Protein AF-A0A6A8GFD3-F1 (afdb_monomer_lite)

Radius of gyration: 11.31 Å; chains: 1; bounding box: 27×24×31 Å

Foldseek 3Di:
DKKWKWFDDPNDIHTQFMDDQQRTPTGPDPCSVVVVVVLVVDPQQDRSNDPVSNQVVQPDPTMGMDDDDD

Organism: NCBI:txid2666140

pLDDT: mean 88.67, std 4.86, range [58.5, 94.0]

Secondary structure (DSSP, 8-state):
-EEEEEEEETTEEEEEEEEETTEEEEE-STTHHHHHHHHHTSTTSPPTT-HHHHHHHH-SSSEEEEE---

Sequence (70 aa):
MRILFQMYHAGELHDLGIIEDGDVVESIEDGFEDWVRLELSHHTTPDLDDAEGILEAYEGPNLIAKIVDE

Structure (mmCIF, N/CA/C/O backbone):
data_AF-A0A6A8GFD3-F1
#
_entry.id   AF-A0A6A8GFD3-F1
#
loop_
_atom_site.group_PDB
_atom_site.id
_atom_site.type_symbol
_atom_site.label_atom_id
_atom_site.label_alt_id
_atom_site.label_comp_id
_atom_site.label_asym_id
_atom_site.label_entity_id
_atom_site.label_seq_id
_atom_site.pdbx_PDB_ins_code
_atom_site.Cartn_x
_atom_site.Cartn_y
_atom_site.Cartn_z
_atom_site.occupancy
_atom_site.B_iso_or_equiv
_atom_site.auth_seq_id
_atom_site.auth_comp_id
_atom_site.auth_asym_id
_atom_site.auth_atom_id
_atom_site.pdbx_PDB_model_num
ATOM 1 N N . MET A 1 1 ? -14.330 1.157 5.510 1.00 82.25 1 MET A N 1
ATOM 2 C CA . MET A 1 1 ? -13.781 1.823 4.299 1.00 82.25 1 MET A CA 1
ATOM 3 C C . MET A 1 1 ? -12.790 0.877 3.651 1.00 82.25 1 MET A C 1
ATOM 5 O O . MET A 1 1 ? -12.000 0.299 4.384 1.00 82.25 1 MET A O 1
ATOM 9 N N . ARG A 1 2 ? -12.817 0.711 2.320 1.00 90.62 2 ARG A N 1
ATOM 10 C CA . ARG A 1 2 ? -11.895 -0.197 1.618 1.00 90.62 2 ARG A CA 1
ATOM 11 C C . ARG A 1 2 ? -10.916 0.541 0.721 1.00 90.62 2 ARG A C 1
ATOM 13 O O . ARG A 1 2 ? -11.346 1.326 -0.126 1.00 90.62 2 ARG A O 1
ATOM 20 N N . ILE A 1 3 ? -9.629 0.235 0.870 1.00 91.94 3 ILE A N 1
ATOM 21 C CA . ILE A 1 3 ? -8.541 0.785 0.059 1.00 91.94 3 ILE A CA 1
ATOM 22 C C . ILE A 1 3 ? -7.845 -0.355 -0.683 1.00 91.94 3 ILE A C 1
ATOM 24 O O . ILE A 1 3 ? -7.353 -1.296 -0.066 1.00 91.94 3 ILE A O 1
ATOM 28 N N . LEU A 1 4 ? -7.793 -0.253 -2.009 1.00 93.88 4 LEU A N 1
ATOM 29 C CA . LEU A 1 4 ? -7.036 -1.147 -2.880 1.00 93.88 4 LEU A CA 1
ATOM 30 C C . LEU A 1 4 ? -5.683 -0.511 -3.204 1.00 93.88 4 LEU A C 1
ATOM 32 O O . LEU A 1 4 ? -5.626 0.612 -3.712 1.00 93.88 4 LEU A O 1
ATOM 36 N N . PHE A 1 5 ? -4.612 -1.258 -2.951 1.00 93.75 5 PHE A N 1
ATOM 37 C CA . PHE A 1 5 ? -3.258 -0.912 -3.365 1.00 93.75 5 PHE A CA 1
ATOM 38 C C . PHE A 1 5 ? -2.948 -1.551 -4.713 1.00 93.75 5 PHE A C 1
ATOM 40 O O . PHE A 1 5 ? -3.140 -2.754 -4.900 1.00 93.75 5 PHE A O 1
ATOM 47 N N . GLN A 1 6 ? -2.452 -0.748 -5.648 1.00 94.00 6 GLN A N 1
ATOM 48 C CA . GLN A 1 6 ? -2.066 -1.194 -6.980 1.00 94.00 6 GLN A CA 1
ATOM 49 C C . GLN A 1 6 ? -0.661 -0.715 -7.328 1.00 94.00 6 GLN A C 1
ATOM 51 O O . GLN A 1 6 ? -0.297 0.425 -7.040 1.00 94.00 6 GLN A O 1
ATOM 56 N N . MET A 1 7 ? 0.105 -1.553 -8.019 1.00 93.69 7 MET A N 1
ATOM 57 C CA . MET A 1 7 ? 1.375 -1.174 -8.622 1.00 93.69 7 MET A CA 1
ATOM 58 C C . MET A 1 7 ? 1.200 -0.941 -10.120 1.00 93.69 7 MET A C 1
ATOM 60 O O . MET A 1 7 ? 0.695 -1.805 -10.833 1.00 93.69 7 MET A O 1
ATOM 64 N N . TYR A 1 8 ? 1.662 0.201 -10.619 1.00 91.94 8 TYR A N 1
ATOM 65 C CA . TYR A 1 8 ? 1.840 0.415 -12.047 1.00 91.94 8 TYR A CA 1
ATOM 66 C C . TYR A 1 8 ? 3.227 -0.067 -12.469 1.00 91.94 8 TYR A C 1
ATOM 68 O O . TYR A 1 8 ? 4.250 0.485 -12.059 1.00 91.94 8 TYR A O 1
ATOM 76 N N . HIS A 1 9 ? 3.267 -1.101 -13.303 1.00 90.62 9 HIS A N 1
ATOM 77 C CA . HIS A 1 9 ? 4.508 -1.672 -13.805 1.00 90.62 9 HIS A CA 1
ATOM 78 C C . HIS A 1 9 ? 4.325 -2.165 -15.243 1.00 90.62 9 HIS A C 1
ATOM 80 O O . HIS A 1 9 ? 3.296 -2.718 -15.606 1.00 90.62 9 HIS A O 1
ATOM 86 N N . ALA A 1 10 ? 5.329 -1.930 -16.094 1.00 90.94 10 ALA A N 1
ATOM 87 C CA . ALA A 1 10 ? 5.344 -2.372 -17.494 1.00 90.94 10 ALA A CA 1
ATOM 88 C C . ALA A 1 10 ? 4.131 -1.944 -18.359 1.00 90.94 10 ALA A C 1
ATOM 90 O O . ALA A 1 10 ? 3.876 -2.547 -19.398 1.00 90.94 10 ALA A O 1
ATOM 91 N N . GLY A 1 11 ? 3.430 -0.866 -17.990 1.00 91.06 11 GLY A N 1
ATOM 92 C CA . GLY A 1 11 ? 2.243 -0.397 -18.714 1.00 91.06 11 GLY A CA 1
ATOM 93 C C . GLY A 1 11 ? 0.919 -0.959 -18.194 1.00 91.06 11 GLY A C 1
ATOM 94 O O . GLY A 1 11 ? -0.127 -0.632 -18.752 1.00 91.06 11 GLY A O 1
ATOM 95 N N . GLU A 1 12 ? 0.955 -1.773 -17.139 1.00 92.00 12 GLU A N 1
ATOM 96 C CA . GLU A 1 12 ? -0.205 -2.438 -16.551 1.00 92.00 12 GLU A CA 1
ATOM 97 C C . GLU A 1 12 ? -0.339 -2.089 -15.061 1.00 92.00 12 GLU A C 1
ATOM 99 O O . GLU A 1 12 ? 0.642 -1.772 -14.384 1.00 92.00 12 GLU A O 1
ATOM 104 N N . LEU A 1 13 ? -1.578 -2.105 -14.561 1.00 91.56 13 LEU A N 1
ATOM 105 C CA . LEU A 1 13 ? -1.877 -1.996 -13.133 1.00 91.56 13 LEU A CA 1
ATOM 106 C C . LEU A 1 13 ? -2.041 -3.400 -12.556 1.00 91.56 13 LEU A C 1
ATOM 108 O O . LEU A 1 13 ? -2.827 -4.193 -13.075 1.00 91.56 13 LEU A O 1
ATOM 112 N N . HIS A 1 14 ? -1.328 -3.671 -11.472 1.00 92.00 14 HIS A N 1
ATOM 113 C CA . HIS A 1 14 ? -1.384 -4.922 -10.731 1.00 92.00 14 HIS A CA 1
ATOM 114 C C . HIS A 1 14 ? -1.939 -4.667 -9.339 1.00 92.00 14 HIS A C 1
ATOM 116 O O . HIS A 1 14 ? -1.431 -3.808 -8.624 1.00 92.00 14 HIS A O 1
ATOM 122 N N . ASP A 1 15 ? -2.965 -5.414 -8.954 1.00 93.19 15 ASP A N 1
ATOM 123 C CA . ASP A 1 15 ? -3.523 -5.348 -7.608 1.00 93.19 15 ASP A CA 1
ATOM 124 C C . ASP A 1 15 ? -2.574 -6.046 -6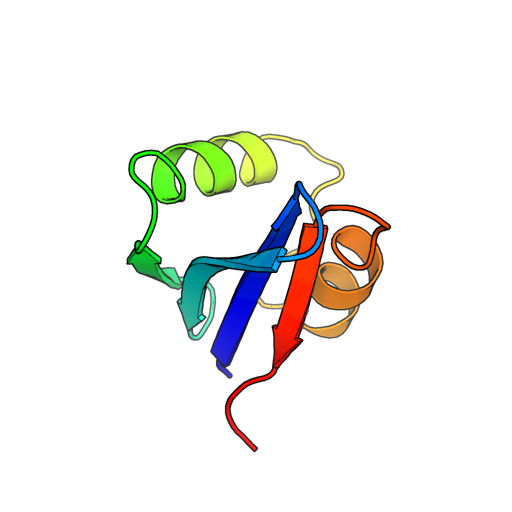.627 1.00 93.19 15 ASP A C 1
ATOM 126 O O . ASP A 1 15 ? -2.136 -7.169 -6.874 1.00 93.19 15 ASP A O 1
ATOM 130 N N . LEU A 1 16 ? -2.247 -5.372 -5.524 1.00 93.06 16 LEU A N 1
ATOM 131 C CA . LEU A 1 16 ? -1.355 -5.890 -4.483 1.00 93.06 16 LEU A CA 1
ATOM 132 C C . LEU A 1 16 ? -2.153 -6.485 -3.320 1.00 93.06 16 LEU A C 1
ATOM 134 O O . LEU A 1 16 ? -1.864 -7.587 -2.853 1.00 93.06 16 LEU A O 1
ATOM 138 N N . GLY A 1 17 ? -3.189 -5.772 -2.883 1.00 93.31 17 GLY A N 1
ATOM 139 C CA . GLY A 1 17 ? -4.047 -6.190 -1.783 1.00 93.31 17 GLY A CA 1
ATOM 140 C C . GLY A 1 17 ? -5.017 -5.102 -1.339 1.00 93.31 17 GLY A C 1
ATOM 141 O O . GLY A 1 17 ? -5.002 -3.976 -1.849 1.00 93.31 17 GLY A O 1
ATOM 142 N N . ILE A 1 18 ? -5.877 -5.462 -0.390 1.00 92.81 18 ILE A N 1
ATOM 143 C CA . ILE A 1 18 ? -6.969 -4.628 0.110 1.00 92.81 18 ILE A CA 1
ATOM 144 C C . ILE A 1 18 ? -6.849 -4.483 1.623 1.00 92.81 18 ILE A C 1
ATOM 146 O O . ILE A 1 18 ? -6.700 -5.472 2.348 1.00 92.81 18 ILE A O 1
ATOM 150 N N . ILE A 1 19 ? -6.972 -3.239 2.081 1.00 91.19 19 ILE A N 1
ATOM 151 C CA . ILE A 1 19 ? -7.142 -2.888 3.490 1.00 91.19 19 ILE A CA 1
ATOM 152 C C . ILE A 1 19 ? -8.602 -2.494 3.724 1.00 91.19 19 ILE A C 1
ATOM 154 O O . ILE A 1 19 ? -9.168 -1.699 2.966 1.00 91.19 19 ILE A O 1
ATOM 158 N N . GLU A 1 20 ? -9.209 -3.047 4.770 1.00 91.50 20 GLU A N 1
ATOM 159 C CA . GLU A 1 20 ? -10.531 -2.683 5.273 1.00 91.50 20 GLU A CA 1
ATOM 160 C C . GLU A 1 20 ? -10.414 -2.338 6.758 1.00 91.50 20 GLU A C 1
ATOM 162 O O . GLU A 1 20 ? -9.948 -3.154 7.544 1.00 91.50 20 GLU A O 1
ATOM 167 N N . ASP A 1 21 ? -10.829 -1.121 7.122 1.00 86.44 21 ASP A N 1
ATOM 168 C CA . ASP A 1 21 ? -10.883 -0.646 8.515 1.00 86.44 21 ASP A CA 1
ATOM 169 C C . ASP A 1 21 ? -9.572 -0.878 9.297 1.00 86.44 21 ASP A C 1
ATOM 171 O O . ASP A 1 21 ? -9.573 -1.373 10.420 1.00 86.44 21 ASP A O 1
ATOM 175 N N . GLY A 1 22 ? -8.442 -0.543 8.663 1.00 83.50 22 GLY A N 1
ATOM 176 C CA . GLY A 1 22 ? -7.112 -0.660 9.263 1.00 83.50 22 GLY A CA 1
ATOM 177 C C . GLY A 1 22 ? -6.472 -2.047 9.159 1.00 83.50 22 GLY A C 1
ATOM 178 O O . GLY A 1 22 ? -5.290 -2.196 9.468 1.00 83.50 22 GLY A O 1
ATOM 179 N N . ASP A 1 23 ? -7.201 -3.050 8.669 1.00 87.06 23 ASP A N 1
ATOM 180 C CA . ASP A 1 23 ? -6.740 -4.434 8.583 1.00 87.06 23 ASP A CA 1
ATOM 181 C C . ASP A 1 23 ? -6.558 -4.894 7.129 1.00 87.06 23 ASP A C 1
ATOM 183 O O . ASP A 1 23 ? -7.370 -4.610 6.248 1.00 87.06 23 ASP A O 1
ATOM 187 N N . VAL A 1 24 ? -5.495 -5.658 6.858 1.00 86.88 24 VAL A N 1
ATOM 188 C CA . VAL A 1 24 ? -5.313 -6.323 5.556 1.00 86.88 24 VAL A CA 1
ATOM 189 C C . VAL A 1 24 ? -6.305 -7.481 5.461 1.00 86.88 24 VAL A C 1
ATOM 191 O O . VAL A 1 24 ? -6.182 -8.471 6.182 1.00 86.88 24 VAL A O 1
ATOM 194 N N . VAL A 1 25 ? -7.279 -7.370 4.560 1.00 89.44 25 VAL A N 1
ATOM 195 C CA . VAL A 1 25 ? -8.338 -8.380 4.376 1.00 89.44 25 VAL A CA 1
ATOM 196 C C . VAL A 1 25 ? -8.131 -9.250 3.144 1.00 89.44 25 VAL A C 1
ATOM 198 O O . VAL A 1 25 ? -8.646 -10.367 3.086 1.00 89.44 25 VAL A O 1
ATOM 201 N N . GLU A 1 26 ? -7.351 -8.772 2.174 1.00 88.88 26 GLU A N 1
ATOM 202 C CA . GLU A 1 26 ? -6.990 -9.536 0.983 1.00 88.88 26 GLU A CA 1
ATOM 203 C C . GLU A 1 26 ? -5.548 -9.228 0.565 1.00 88.88 26 GLU A C 1
ATOM 205 O O . GLU A 1 26 ? -5.156 -8.067 0.461 1.00 88.88 26 GLU A O 1
ATOM 210 N N . SER A 1 27 ? -4.761 -10.275 0.308 1.00 86.25 27 SER A N 1
ATOM 211 C CA . SER A 1 27 ? -3.402 -10.182 -0.235 1.00 86.25 27 SER A CA 1
ATOM 212 C C . SER A 1 27 ? -3.396 -10.903 -1.575 1.00 86.25 27 SER A C 1
ATOM 214 O O . SER A 1 27 ? -3.599 -12.117 -1.630 1.00 86.25 27 SER A O 1
ATOM 216 N N . ILE A 1 28 ? -3.225 -10.145 -2.654 1.00 87.44 28 ILE A N 1
ATOM 217 C CA . ILE A 1 28 ? -3.255 -10.661 -4.027 1.00 87.44 28 ILE A CA 1
ATOM 218 C C . ILE A 1 28 ? -1.830 -11.000 -4.474 1.00 87.44 28 ILE A C 1
ATOM 220 O O . ILE A 1 28 ? -1.620 -12.001 -5.161 1.00 87.44 28 ILE A O 1
ATOM 224 N N . GLU A 1 29 ? -0.848 -10.209 -4.031 1.00 85.00 29 GLU A N 1
ATOM 225 C CA . GLU A 1 29 ? 0.575 -10.514 -4.169 1.00 85.00 29 GLU A CA 1
ATOM 226 C C . GLU A 1 29 ? 1.131 -11.170 -2.892 1.00 85.00 29 GLU A C 1
ATOM 228 O O . GLU A 1 29 ? 0.814 -10.766 -1.766 1.00 85.00 29 GLU A O 1
ATOM 233 N N . ASP A 1 30 ? 1.994 -12.172 -3.071 1.00 87.06 30 ASP A N 1
ATOM 234 C CA . ASP A 1 30 ? 2.783 -12.752 -1.986 1.00 87.06 30 ASP A CA 1
ATOM 235 C C . ASP A 1 30 ? 3.732 -11.697 -1.395 1.00 87.06 30 ASP A C 1
ATOM 237 O O . ASP A 1 30 ? 4.585 -11.154 -2.090 1.00 87.06 30 ASP A O 1
ATOM 241 N N . GLY A 1 31 ? 3.628 -11.454 -0.086 1.00 86.62 31 GLY A N 1
ATOM 242 C CA . GLY A 1 31 ? 4.489 -10.511 0.638 1.00 86.62 31 GLY A CA 1
ATOM 243 C C . GLY A 1 31 ? 3.905 -9.108 0.825 1.00 86.62 31 GLY A C 1
ATOM 244 O O . GLY A 1 31 ? 4.524 -8.301 1.517 1.00 86.62 31 GLY A O 1
ATOM 245 N N . PHE A 1 32 ? 2.708 -8.818 0.302 1.00 88.88 32 PHE A N 1
ATOM 246 C CA . PHE A 1 32 ? 2.032 -7.537 0.546 1.00 88.88 32 PHE A CA 1
ATOM 247 C C . PHE A 1 32 ? 1.763 -7.296 2.042 1.00 88.88 32 PHE A C 1
ATOM 249 O O . PHE A 1 32 ? 2.060 -6.218 2.548 1.00 88.88 32 PHE A O 1
ATOM 256 N N . GLU A 1 33 ? 1.288 -8.303 2.782 1.00 88.69 33 GLU A N 1
ATOM 257 C CA . GLU A 1 33 ? 1.078 -8.195 4.237 1.00 88.69 33 GLU A CA 1
ATOM 258 C C . GLU A 1 33 ? 2.382 -7.864 4.991 1.00 88.69 33 GLU A C 1
ATOM 260 O O . GLU A 1 33 ? 2.395 -7.024 5.893 1.00 88.69 33 GLU A O 1
ATOM 265 N N . ASP A 1 34 ? 3.498 -8.489 4.604 1.00 91.25 34 ASP A N 1
ATOM 266 C CA . ASP A 1 34 ? 4.813 -8.206 5.184 1.00 91.25 34 ASP A CA 1
ATOM 267 C C . ASP A 1 34 ? 5.324 -6.810 4.800 1.00 91.25 34 ASP A C 1
ATOM 269 O O . ASP A 1 34 ? 5.926 -6.130 5.633 1.00 91.25 34 ASP A O 1
ATOM 273 N N . TRP A 1 35 ? 5.051 -6.353 3.573 1.00 88.88 35 TRP A N 1
ATOM 274 C CA . TRP A 1 35 ? 5.345 -4.989 3.133 1.00 88.88 35 TRP A CA 1
ATOM 275 C C . TRP A 1 35 ? 4.560 -3.957 3.947 1.00 88.88 35 TRP A C 1
ATOM 277 O O . TRP A 1 35 ? 5.172 -3.038 4.486 1.00 88.88 35 TRP A O 1
ATOM 287 N N . VAL A 1 36 ? 3.249 -4.147 4.136 1.0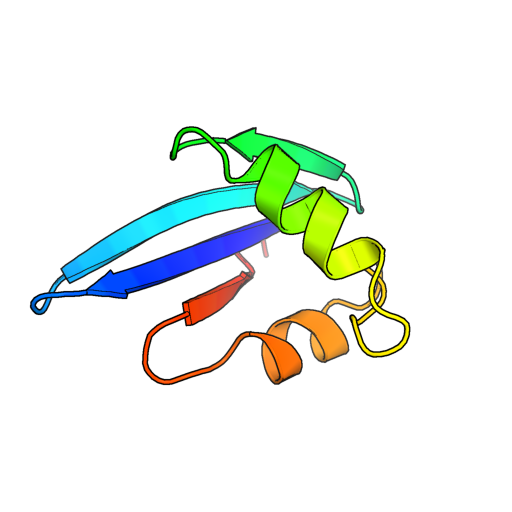0 86.62 36 VAL A N 1
ATOM 288 C CA . VAL A 1 36 ? 2.422 -3.268 4.981 1.00 86.62 36 VAL A CA 1
ATOM 289 C C . VAL A 1 36 ? 2.969 -3.234 6.407 1.00 86.62 36 VAL A C 1
ATOM 291 O O . VAL A 1 36 ? 3.171 -2.160 6.967 1.00 86.62 36 VAL A O 1
ATOM 294 N N . ARG A 1 37 ? 3.292 -4.391 7.000 1.00 86.88 37 ARG A N 1
ATOM 295 C CA . ARG A 1 37 ? 3.892 -4.451 8.347 1.00 86.88 37 ARG A CA 1
ATOM 296 C C . ARG A 1 37 ? 5.215 -3.700 8.443 1.00 86.88 37 ARG A C 1
ATOM 298 O O . ARG A 1 37 ? 5.478 -3.055 9.460 1.00 86.88 37 ARG A O 1
ATOM 305 N N . LEU A 1 38 ? 6.058 -3.811 7.419 1.00 89.75 38 LEU 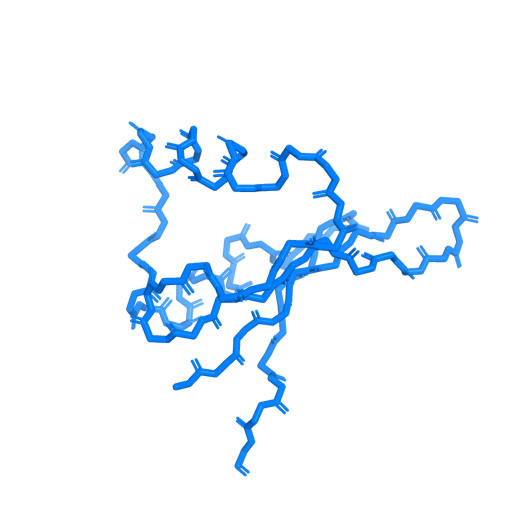A N 1
ATOM 306 C CA . LEU A 1 38 ? 7.320 -3.084 7.354 1.00 89.75 38 LEU A CA 1
ATOM 307 C C . LEU A 1 38 ? 7.072 -1.579 7.251 1.00 89.75 38 LEU A C 1
ATOM 309 O O . LEU A 1 38 ? 7.669 -0.824 8.016 1.00 89.75 38 LEU A O 1
ATOM 313 N N . GLU A 1 39 ? 6.173 -1.148 6.371 1.00 87.25 39 GLU A N 1
ATOM 314 C CA . GLU A 1 39 ? 5.819 0.261 6.222 1.00 87.25 39 GLU A CA 1
ATOM 315 C C . GLU A 1 39 ? 5.287 0.827 7.538 1.00 87.25 39 GLU A C 1
ATOM 317 O O . GLU A 1 39 ? 5.794 1.841 8.002 1.00 87.25 39 GLU A O 1
ATOM 322 N N . LEU A 1 40 ? 4.382 0.138 8.235 1.00 84.25 40 LEU A N 1
ATOM 323 C CA . LEU A 1 40 ? 3.860 0.586 9.536 1.00 84.25 40 LEU A CA 1
ATOM 324 C C . LEU A 1 40 ? 4.919 0.684 10.642 1.00 84.25 40 LEU A C 1
ATOM 326 O O . LEU A 1 40 ? 4.704 1.347 11.656 1.00 84.25 40 LEU A O 1
ATOM 330 N N . SER A 1 41 ? 6.075 0.038 10.472 1.00 86.94 41 SER A N 1
ATOM 331 C CA . SER A 1 41 ? 7.199 0.198 11.398 1.00 86.94 41 SER A CA 1
ATOM 332 C C . SER A 1 41 ? 7.926 1.539 11.225 1.00 86.94 41 SER A C 1
ATOM 334 O O . SER A 1 41 ? 8.650 1.976 12.127 1.00 86.94 41 SER A O 1
ATOM 336 N N . HIS A 1 42 ? 7.739 2.215 10.087 1.00 86.06 42 HIS A N 1
ATOM 337 C CA . HIS A 1 42 ? 8.291 3.537 9.839 1.00 86.06 42 HIS A CA 1
ATOM 338 C C . HIS A 1 42 ? 7.433 4.617 10.505 1.00 86.06 42 HIS A C 1
ATOM 340 O O . HIS A 1 42 ? 6.237 4.736 10.279 1.00 86.06 42 HIS A O 1
ATOM 346 N N . HIS A 1 43 ? 8.086 5.488 11.274 1.00 81.69 43 HIS A N 1
ATOM 347 C CA . HIS A 1 43 ? 7.453 6.631 11.947 1.00 81.69 43 HIS A CA 1
ATOM 348 C C . HIS A 1 43 ? 6.813 7.671 11.007 1.00 81.69 43 HIS A C 1
ATOM 350 O O . HIS A 1 43 ? 6.171 8.601 11.487 1.00 81.69 43 HIS A O 1
ATOM 356 N N . THR A 1 44 ? 7.050 7.569 9.698 1.00 83.69 44 THR A N 1
ATOM 357 C CA . THR A 1 44 ? 6.509 8.468 8.669 1.00 83.69 44 THR A CA 1
ATOM 358 C C . THR A 1 44 ? 5.322 7.878 7.918 1.00 83.69 44 THR A C 1
ATOM 360 O O . THR A 1 44 ? 4.780 8.554 7.049 1.00 83.69 44 THR A O 1
ATOM 363 N N . THR A 1 45 ? 4.953 6.631 8.201 1.00 85.75 45 THR A N 1
ATOM 364 C CA . THR A 1 45 ? 3.831 5.967 7.537 1.00 85.75 45 THR A CA 1
ATOM 365 C C . THR A 1 45 ? 2.520 6.515 8.089 1.00 85.75 45 THR A C 1
ATOM 367 O O . THR A 1 45 ? 2.412 6.686 9.308 1.00 85.75 45 THR A O 1
ATOM 370 N N . PRO A 1 46 ? 1.548 6.839 7.221 1.00 88.19 46 PRO A N 1
ATOM 371 C CA . PRO A 1 46 ? 0.245 7.321 7.660 1.00 88.19 46 PRO A CA 1
ATOM 372 C C . PRO A 1 46 ? -0.494 6.265 8.488 1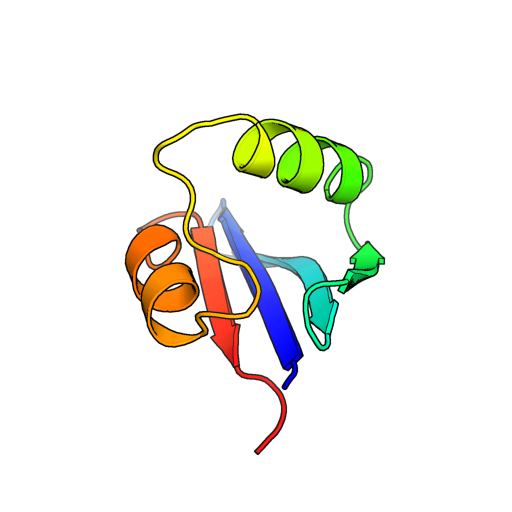.00 88.19 46 PRO A C 1
ATOM 374 O O . PRO A 1 46 ? -0.250 5.064 8.358 1.00 88.19 46 PRO A O 1
ATOM 377 N N . ASP A 1 47 ? -1.406 6.729 9.341 1.00 87.88 47 ASP A N 1
ATOM 378 C CA . ASP A 1 47 ? -2.327 5.851 10.062 1.00 87.88 47 ASP A CA 1
ATOM 379 C C . ASP A 1 47 ? -3.222 5.115 9.051 1.00 87.88 47 ASP A C 1
ATOM 381 O O . ASP A 1 47 ? -3.709 5.735 8.106 1.00 87.88 47 ASP A O 1
ATOM 385 N N . LEU A 1 48 ? -3.445 3.808 9.228 1.00 85.50 48 LEU A N 1
ATOM 386 C CA . LEU A 1 48 ? -4.321 3.049 8.329 1.00 85.50 48 LEU A CA 1
ATOM 387 C C . LEU A 1 48 ? -5.799 3.437 8.471 1.00 85.50 48 LEU A C 1
ATOM 389 O O . LEU A 1 48 ? -6.590 3.184 7.559 1.00 85.50 48 LEU A O 1
ATOM 393 N N . ASP A 1 49 ? -6.157 4.083 9.581 1.00 85.75 49 ASP A N 1
ATOM 394 C CA . ASP A 1 49 ? -7.471 4.688 9.776 1.00 85.75 49 ASP A CA 1
ATOM 395 C C . ASP A 1 49 ? -7.589 6.071 9.094 1.00 85.75 49 ASP A C 1
ATOM 397 O O . ASP A 1 49 ? -8.696 6.597 8.942 1.00 85.75 49 ASP A O 1
ATOM 401 N N . ASP A 1 50 ? -6.473 6.665 8.647 1.00 89.38 50 ASP A N 1
ATOM 402 C CA . ASP A 1 50 ? -6.428 7.954 7.947 1.00 89.38 50 ASP A CA 1
ATOM 403 C C . ASP A 1 50 ? -6.394 7.770 6.424 1.00 89.38 50 ASP A C 1
ATOM 405 O O . ASP A 1 50 ? -5.347 7.756 5.773 1.00 89.38 50 ASP A O 1
ATOM 409 N N . ALA A 1 51 ? -7.589 7.665 5.845 1.00 88.31 51 ALA A N 1
ATOM 410 C CA . ALA A 1 51 ? -7.796 7.511 4.409 1.00 88.31 51 ALA A CA 1
ATOM 411 C C . ALA A 1 51 ? -7.029 8.534 3.562 1.00 88.31 51 ALA A C 1
ATOM 413 O O . ALA A 1 51 ? -6.403 8.173 2.568 1.00 88.31 51 ALA A O 1
ATOM 414 N N . GLU A 1 52 ? -7.114 9.814 3.934 1.00 90.75 52 GLU A N 1
ATOM 415 C CA . GLU A 1 52 ? -6.524 10.901 3.152 1.00 90.75 52 GLU A CA 1
ATOM 416 C C . GLU A 1 52 ? -4.998 10.821 3.209 1.00 90.75 52 GLU A C 1
ATOM 418 O O . GLU A 1 52 ? -4.347 10.912 2.167 1.00 90.75 52 GLU A O 1
ATOM 423 N N . GLY A 1 53 ? -4.437 10.549 4.393 1.00 91.12 53 GLY A N 1
ATOM 424 C CA . GLY A 1 53 ? -3.001 10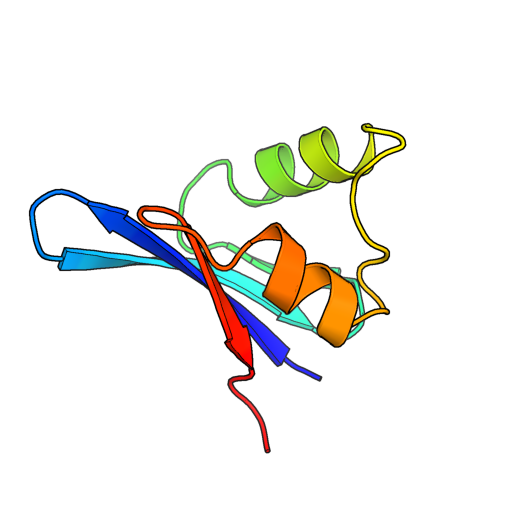.340 4.566 1.00 91.12 53 GLY A CA 1
ATOM 425 C C . GLY A 1 53 ? -2.463 9.156 3.757 1.00 91.12 53 GLY A C 1
ATOM 426 O O . GLY A 1 53 ? -1.399 9.259 3.147 1.00 91.12 53 GLY A O 1
ATOM 427 N N . ILE A 1 54 ? -3.204 8.046 3.697 1.00 91.00 54 ILE A N 1
ATOM 428 C CA . ILE A 1 54 ? -2.838 6.869 2.889 1.00 91.00 54 ILE A CA 1
ATOM 429 C C . ILE A 1 54 ? -2.866 7.200 1.399 1.00 91.00 54 ILE A C 1
ATOM 431 O O . ILE A 1 54 ? -1.920 6.871 0.681 1.00 91.00 54 ILE A O 1
ATOM 435 N N . LEU A 1 55 ? -3.942 7.836 0.928 1.00 91.88 55 LEU A N 1
ATOM 436 C CA . LEU A 1 55 ? -4.074 8.205 -0.478 1.00 91.88 55 LEU A CA 1
ATOM 437 C C . LEU A 1 55 ? -2.940 9.140 -0.900 1.00 91.88 55 LEU A C 1
ATOM 439 O O . LEU A 1 55 ? -2.304 8.875 -1.909 1.00 91.88 55 LEU A O 1
ATOM 443 N N . GLU A 1 56 ? -2.617 10.167 -0.111 1.00 91.38 56 GLU A N 1
ATOM 444 C CA . GLU A 1 56 ? -1.517 11.085 -0.429 1.00 91.38 56 GLU A CA 1
ATOM 445 C C . GLU A 1 56 ? -0.146 10.387 -0.405 1.00 91.38 56 GLU A C 1
ATOM 447 O O . GLU A 1 56 ? 0.662 10.570 -1.316 1.00 91.38 56 GLU A O 1
ATOM 452 N N . ALA A 1 57 ? 0.128 9.569 0.617 1.00 90.19 57 ALA A N 1
ATOM 453 C CA . ALA A 1 57 ? 1.426 8.910 0.770 1.00 90.19 57 ALA A CA 1
ATOM 454 C C . ALA A 1 57 ? 1.721 7.907 -0.354 1.00 90.19 57 ALA A C 1
ATOM 456 O O . ALA A 1 57 ? 2.876 7.743 -0.760 1.00 90.19 57 ALA A O 1
ATOM 457 N N . TYR A 1 58 ? 0.679 7.233 -0.844 1.00 90.31 58 TYR A N 1
ATOM 458 C CA . TYR A 1 58 ? 0.796 6.137 -1.797 1.00 90.31 58 TYR A CA 1
ATOM 459 C C . TYR A 1 58 ? 0.233 6.463 -3.183 1.00 90.31 58 TYR A C 1
ATOM 461 O O . TYR A 1 58 ? 0.170 5.565 -4.012 1.00 90.31 58 TYR A O 1
ATOM 469 N N . GLU A 1 59 ? -0.138 7.712 -3.478 1.00 88.12 59 GLU A N 1
ATOM 470 C CA . GLU A 1 59 ? -0.432 8.198 -4.834 1.00 88.12 59 GLU A CA 1
ATOM 471 C C . GLU A 1 59 ? 0.872 8.642 -5.521 1.00 88.12 59 GLU A C 1
ATOM 473 O O . GLU A 1 59 ? 1.287 9.801 -5.501 1.00 88.12 59 GLU A O 1
ATOM 478 N N . GLY A 1 60 ? 1.565 7.680 -6.130 1.00 87.88 60 GLY A N 1
ATOM 479 C CA . GLY A 1 60 ? 2.827 7.883 -6.835 1.00 87.88 60 GLY A CA 1
ATOM 480 C C . GLY A 1 60 ? 2.818 7.335 -8.268 1.00 87.88 60 GLY A C 1
ATOM 481 O O . GLY A 1 60 ? 1.844 6.752 -8.735 1.00 87.88 60 GLY A O 1
ATOM 482 N N . PRO A 1 61 ? 3.931 7.479 -9.011 1.00 85.69 61 PRO A N 1
ATOM 483 C CA . PRO A 1 61 ? 4.012 7.034 -10.406 1.00 85.69 61 PRO A CA 1
ATOM 484 C C . PRO A 1 61 ? 3.948 5.508 -10.583 1.00 85.69 61 PRO A C 1
ATOM 486 O O . PRO A 1 61 ? 3.639 5.045 -11.677 1.00 85.69 61 PRO A O 1
ATOM 489 N N . ASN A 1 62 ? 4.274 4.740 -9.537 1.00 88.56 62 ASN A N 1
ATOM 490 C CA . ASN A 1 62 ? 4.347 3.276 -9.588 1.00 88.56 62 ASN A CA 1
ATOM 491 C C . ASN A 1 62 ? 3.489 2.582 -8.531 1.00 88.56 62 ASN A C 1
ATOM 493 O O . ASN A 1 62 ? 3.242 1.396 -8.670 1.00 88.56 62 ASN A O 1
ATOM 497 N N . LEU A 1 63 ? 3.072 3.272 -7.476 1.00 91.81 63 LEU A N 1
ATOM 498 C CA . LEU A 1 63 ? 2.211 2.734 -6.429 1.00 91.81 63 LEU A CA 1
ATOM 499 C C . LEU A 1 63 ? 1.028 3.683 -6.319 1.00 91.81 63 LEU A C 1
ATOM 501 O O . LEU A 1 63 ? 1.228 4.890 -6.432 1.00 91.81 63 LEU A O 1
ATOM 505 N N . ILE A 1 64 ? -0.171 3.129 -6.200 1.00 91.75 64 ILE A N 1
ATOM 506 C CA . ILE A 1 64 ? -1.427 3.870 -6.150 1.00 91.75 64 ILE A CA 1
ATOM 507 C C . ILE A 1 64 ? -2.291 3.223 -5.073 1.00 91.75 64 ILE A C 1
ATOM 509 O O . ILE A 1 64 ? -2.571 2.025 -5.142 1.00 91.75 64 ILE A O 1
ATOM 513 N N . ALA A 1 65 ? -2.746 4.012 -4.107 1.00 93.62 65 ALA A N 1
ATOM 514 C CA . ALA A 1 65 ? -3.855 3.647 -3.236 1.00 93.62 65 ALA A CA 1
ATOM 515 C C . ALA A 1 65 ? -5.148 4.262 -3.786 1.00 93.62 65 ALA A C 1
ATOM 517 O O . ALA A 1 65 ? -5.156 5.409 -4.232 1.00 93.62 65 ALA A O 1
ATOM 518 N N . LYS A 1 66 ? -6.253 3.511 -3.772 1.00 93.00 66 LYS A N 1
ATOM 519 C CA . LYS A 1 66 ? -7.573 4.024 -4.172 1.00 93.00 66 LYS A CA 1
ATOM 520 C C . LYS A 1 66 ? -8.682 3.471 -3.288 1.00 93.00 66 LYS A C 1
ATOM 522 O O . LYS A 1 66 ? -8.635 2.309 -2.890 1.00 93.00 66 LYS A O 1
ATOM 527 N N . ILE A 1 67 ? -9.713 4.273 -3.043 1.00 91.94 67 ILE A N 1
ATOM 528 C CA . ILE A 1 67 ? -10.933 3.820 -2.365 1.00 91.94 67 ILE A CA 1
ATOM 529 C C . ILE A 1 67 ? -11.769 2.983 -3.345 1.00 91.94 67 ILE A C 1
ATOM 531 O O . ILE A 1 67 ? -11.915 3.360 -4.510 1.00 91.94 67 ILE A O 1
ATOM 535 N N . VAL A 1 68 ? -12.289 1.838 -2.891 1.00 89.25 68 VAL A N 1
ATOM 536 C CA . VAL A 1 68 ? -13.068 0.903 -3.733 1.00 89.25 68 VAL A CA 1
ATOM 537 C C . VAL A 1 68 ? -14.515 0.681 -3.291 1.00 89.25 68 VAL A C 1
ATOM 539 O O . VAL A 1 68 ? -15.292 0.151 -4.081 1.00 89.25 68 VAL A O 1
ATOM 542 N N . ASP A 1 69 ? -14.895 1.118 -2.091 1.00 78.75 69 ASP A N 1
ATOM 543 C CA . ASP A 1 69 ? -16.290 1.141 -1.633 1.00 78.75 69 ASP A CA 1
ATOM 544 C C . ASP A 1 69 ? -16.723 2.594 -1.387 1.00 78.75 69 ASP A C 1
ATOM 546 O O . ASP A 1 69 ? -16.063 3.312 -0.631 1.00 78.75 69 ASP A O 1
ATOM 550 N N . GLU A 1 70 ? -17.829 2.995 -2.020 1.00 58.50 70 GLU A N 1
ATOM 551 C CA . GLU A 1 70 ? -18.594 4.222 -1.744 1.00 58.50 70 GLU A CA 1
ATOM 552 C C . GL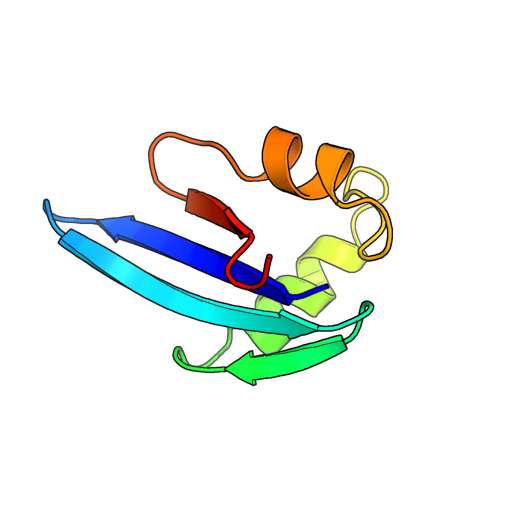U A 1 70 ? -19.989 3.840 -1.226 1.00 58.50 70 GLU A C 1
ATOM 554 O O . GLU A 1 70 ? -20.640 2.976 -1.865 1.00 58.50 70 GLU A O 1
#